Protein AF-A0A060DIC9-F1 (afdb_monomer_lite)

Foldseek 3Di:
DDDDDDDDDPPDDPPDPPPPPQPQLLVLLLVLLVLLVVLLVQLLVCLVVVVNVSNVVSVVVNVVSCVVCVVVNVVSLVLLVDPVHDPVSNVSSVVSCVVRVVVSVVSVVSVVVSVVVVVVVVVVVVVVVVVVVVVPDDPPVVVVVVVVVPPDDDDDDD

Sequence (158 aa):
MKETAMLPTPHNPPTSPRPASRPDPVAVIARFVAELEGHAERAASAAREGRAVDALRAAGAMQMLLHSQAGTLHDALAAAQSKRVPLETRLAVRKALDGALAPLGRSVRALEAQARARQARQAAIGAALRAAASVSGPARSYAALGRAAGAKHFAVTA

Organism: NCBI:txid2970906

Structure (mmCIF, N/CA/C/O backbone):
data_AF-A0A060DIC9-F1
#
_entry.id   AF-A0A060DIC9-F1
#
loop_
_atom_site.group_PDB
_atom_site.id
_atom_site.type_symbol
_atom_site.label_atom_id
_atom_site.label_alt_id
_atom_site.label_comp_id
_atom_site.label_asym_id
_atom_site.label_entity_id
_atom_site.label_seq_id
_atom_site.pdbx_PDB_ins_code
_atom_site.Cartn_x
_atom_site.Cartn_y
_atom_site.Cartn_z
_atom_site.occupancy
_atom_site.B_iso_or_equiv
_atom_site.auth_seq_id
_atom_site.auth_comp_id
_atom_site.auth_asym_id
_atom_site.auth_atom_id
_atom_site.pdbx_PDB_model_num
ATOM 1 N N . MET A 1 1 ? -70.746 22.199 40.955 1.00 45.78 1 MET A N 1
ATOM 2 C CA . MET A 1 1 ? -70.086 21.330 39.957 1.00 45.78 1 MET A CA 1
ATOM 3 C C . MET A 1 1 ? -69.865 22.109 38.670 1.00 45.78 1 MET A C 1
ATOM 5 O O . MET A 1 1 ? -70.838 22.368 37.975 1.00 45.78 1 MET A O 1
ATOM 9 N N . LYS A 1 2 ? -68.622 22.494 38.367 1.00 45.88 2 LYS A N 1
ATOM 10 C CA . LYS A 1 2 ? -67.965 22.198 37.084 1.00 45.88 2 LYS A CA 1
ATOM 11 C C . LYS A 1 2 ? -66.520 22.689 37.139 1.00 45.88 2 LYS A C 1
ATOM 13 O O . LYS A 1 2 ? -66.260 23.849 37.434 1.00 45.88 2 LYS A O 1
ATOM 18 N N . GLU A 1 3 ? -65.639 21.719 36.943 1.00 42.84 3 GLU A N 1
ATOM 19 C CA . GLU A 1 3 ? -64.186 21.784 36.971 1.00 42.84 3 GLU A CA 1
ATOM 20 C C . GLU A 1 3 ? -63.592 22.741 35.943 1.00 42.84 3 GLU A C 1
ATOM 22 O O . GLU A 1 3 ? -63.995 22.805 34.782 1.00 42.84 3 GLU A O 1
ATOM 27 N N . THR A 1 4 ? -62.548 23.407 36.414 1.00 52.50 4 THR A N 1
ATOM 28 C CA . THR A 1 4 ? -61.459 24.029 35.678 1.00 52.50 4 THR A CA 1
ATOM 29 C C . THR A 1 4 ? -60.761 22.986 34.794 1.00 52.50 4 THR A C 1
ATOM 31 O O . THR A 1 4 ? -60.123 22.072 35.308 1.00 52.50 4 THR A O 1
ATOM 34 N N . ALA A 1 5 ? -60.835 23.123 33.469 1.00 49.91 5 ALA A N 1
ATOM 35 C CA . ALA A 1 5 ? -60.030 22.326 32.542 1.00 49.91 5 ALA A CA 1
ATOM 36 C C . ALA A 1 5 ? -58.832 23.159 32.065 1.00 49.91 5 ALA A C 1
ATOM 38 O O . ALA A 1 5 ? -58.925 23.933 31.114 1.00 49.91 5 ALA A O 1
ATOM 39 N N . MET A 1 6 ? -57.706 23.017 32.765 1.00 49.94 6 MET A N 1
ATOM 40 C CA . MET A 1 6 ? -56.407 23.523 32.329 1.00 49.94 6 MET A CA 1
ATOM 41 C C . MET A 1 6 ? -55.786 22.471 31.400 1.00 49.94 6 MET A C 1
ATOM 43 O O . MET A 1 6 ? -55.518 21.348 31.821 1.00 49.94 6 MET A O 1
ATOM 47 N N . LEU A 1 7 ? -55.625 22.812 30.119 1.00 57.06 7 LEU A N 1
ATOM 48 C CA . LEU A 1 7 ? -54.980 21.964 29.113 1.00 57.06 7 LEU A CA 1
ATOM 49 C C . LEU A 1 7 ? -53.514 21.682 29.499 1.00 57.06 7 LEU A C 1
ATOM 51 O O . LEU A 1 7 ? -52.762 22.639 29.691 1.00 57.06 7 LEU A O 1
ATOM 55 N N . PRO A 1 8 ? -53.063 20.416 29.559 1.00 56.00 8 PRO A N 1
ATOM 56 C CA . PRO A 1 8 ? -51.645 20.114 29.663 1.00 56.00 8 PRO A CA 1
ATOM 57 C C . PRO A 1 8 ? -50.986 20.237 28.285 1.00 56.00 8 PRO A C 1
ATOM 59 O O . PRO A 1 8 ? -51.301 19.507 27.345 1.00 56.00 8 PRO A O 1
ATOM 62 N N . THR A 1 9 ? -50.043 21.165 28.164 1.00 57.44 9 THR A N 1
ATOM 63 C CA . THR A 1 9 ? -49.116 21.256 27.033 1.00 57.44 9 THR A CA 1
ATOM 64 C C . THR A 1 9 ? -48.227 20.004 27.018 1.00 57.44 9 THR A C 1
ATOM 66 O O . THR A 1 9 ? -47.586 19.721 28.034 1.00 57.44 9 THR A O 1
ATOM 69 N N . PRO A 1 10 ? -48.131 19.243 25.911 1.00 55.75 10 PRO A N 1
ATOM 70 C CA . PRO A 1 10 ? -47.204 18.122 25.839 1.00 55.75 10 PRO A CA 1
ATOM 71 C C . PRO A 1 10 ? -45.771 18.660 25.786 1.00 55.75 10 PRO A C 1
ATOM 73 O O . PRO A 1 10 ? -45.310 19.182 24.771 1.00 55.75 10 PRO A O 1
ATOM 76 N N . HIS A 1 11 ? -45.064 18.549 26.907 1.00 52.41 11 HIS A N 1
ATOM 77 C CA . HIS A 1 11 ? -43.629 18.780 26.971 1.00 52.41 11 HIS A CA 1
ATOM 78 C C . HIS A 1 11 ? -42.925 17.612 26.270 1.00 52.41 11 HIS A C 1
ATOM 80 O O . HIS A 1 11 ? -42.662 16.576 26.874 1.00 52.41 11 HIS A O 1
ATOM 86 N N . ASN A 1 12 ? -42.662 17.762 24.971 1.00 56.34 12 ASN A N 1
ATOM 87 C CA . ASN A 1 12 ? -41.735 16.888 24.259 1.00 56.34 12 ASN A CA 1
ATOM 88 C C . ASN A 1 12 ? -40.327 17.148 24.820 1.00 56.34 12 ASN A C 1
ATOM 90 O O . ASN A 1 12 ? -39.837 18.272 24.674 1.00 56.34 12 ASN A O 1
ATOM 94 N N . PRO A 1 13 ? -39.653 16.170 25.454 1.00 60.75 13 PRO A N 1
ATOM 95 C CA . PRO A 1 13 ? -38.262 16.361 25.826 1.00 60.75 13 PRO A CA 1
ATOM 96 C C . PRO A 1 13 ? -37.421 16.482 24.546 1.00 60.75 13 PRO A C 1
ATOM 98 O O . PRO A 1 13 ? -37.696 15.782 23.566 1.00 60.75 13 PRO A O 1
ATOM 101 N N . PRO A 1 14 ? -36.379 17.330 24.520 1.00 54.66 14 PRO A N 1
ATOM 102 C CA . PRO A 1 14 ? -35.426 17.313 23.424 1.00 54.66 14 PRO A CA 1
ATOM 103 C C . PRO A 1 14 ? -34.771 15.930 23.396 1.00 54.66 14 PRO A C 1
ATOM 105 O O . PRO A 1 14 ? -34.028 15.563 24.308 1.00 54.66 14 PRO A O 1
ATOM 108 N N . THR A 1 15 ? -35.056 15.146 22.354 1.00 54.53 15 THR A N 1
ATOM 109 C CA . THR A 1 15 ? -34.282 13.954 22.004 1.00 54.53 15 THR A CA 1
ATOM 110 C C . THR A 1 15 ? -32.820 14.363 21.953 1.00 54.53 15 THR A C 1
ATOM 112 O O . THR A 1 15 ? -32.397 15.059 21.028 1.00 54.53 15 THR A O 1
ATOM 115 N N . SER A 1 16 ? -32.054 13.981 22.976 1.00 49.19 16 SER A N 1
ATOM 116 C CA . SER A 1 16 ? -30.612 14.176 22.974 1.00 49.19 16 SER A CA 1
ATOM 117 C C . SER A 1 16 ? -30.059 13.554 21.691 1.00 49.19 16 SER A C 1
ATOM 119 O O . SER A 1 16 ? -30.448 12.427 21.362 1.00 49.19 16 SER A O 1
ATOM 121 N N . PRO A 1 17 ? -29.191 14.251 20.939 1.00 49.62 17 PRO A N 1
ATOM 122 C CA . PRO A 1 17 ? -28.571 13.668 19.765 1.00 49.62 17 PRO A CA 1
ATOM 123 C C . PRO A 1 17 ? -27.792 12.442 20.231 1.00 49.62 17 PRO A C 1
ATOM 125 O O . PRO A 1 17 ? -26.813 12.545 20.971 1.00 49.62 17 PRO A O 1
ATOM 128 N N . ARG A 1 18 ? -28.280 11.261 19.845 1.00 44.28 18 ARG A N 1
ATOM 129 C CA . ARG A 1 18 ? -27.581 9.992 20.028 1.00 44.28 18 ARG A CA 1
ATOM 130 C C . ARG A 1 18 ? -26.173 10.214 19.462 1.00 44.28 18 ARG A C 1
ATOM 132 O O . ARG A 1 18 ? -26.088 10.593 18.292 1.00 44.28 18 ARG A O 1
ATOM 139 N N . PRO A 1 19 ? -25.088 10.074 20.246 1.00 48.12 19 PRO A N 1
ATOM 140 C CA . PRO A 1 19 ? -23.753 10.273 19.705 1.00 48.12 19 PRO A CA 1
ATOM 141 C C . PRO A 1 19 ? -23.612 9.303 18.538 1.00 48.12 19 PRO A C 1
ATOM 143 O O . PRO A 1 19 ? -23.779 8.096 18.727 1.00 48.12 19 PRO A O 1
ATOM 146 N N . ALA A 1 20 ? -23.408 9.840 17.332 1.00 53.03 20 ALA A N 1
ATOM 147 C CA . ALA A 1 20 ? -23.151 9.038 16.148 1.00 53.03 20 ALA A CA 1
ATOM 148 C C . ALA A 1 20 ? -22.078 8.017 16.529 1.00 53.03 20 ALA A C 1
ATOM 150 O O . ALA A 1 20 ? -21.012 8.401 17.018 1.00 53.03 20 ALA A O 1
ATOM 151 N N . SER A 1 21 ? -22.416 6.731 16.433 1.00 62.88 21 SER A N 1
ATOM 152 C CA . SER A 1 21 ? -21.561 5.632 16.865 1.00 62.88 21 SER A CA 1
ATOM 153 C C . SER A 1 21 ? -20.194 5.822 16.225 1.00 62.88 21 SER A C 1
ATOM 155 O O . SER A 1 21 ? -20.063 5.742 15.004 1.00 62.88 21 SER A O 1
ATOM 157 N N . ARG A 1 22 ? -19.196 6.177 17.040 1.00 67.19 22 ARG A N 1
ATOM 158 C CA . ARG A 1 22 ? -17.842 6.423 16.548 1.00 67.19 22 ARG A CA 1
ATOM 159 C C . ARG A 1 22 ? -17.392 5.149 15.818 1.00 67.19 22 ARG A C 1
ATOM 161 O O . ARG A 1 22 ? -17.592 4.073 16.386 1.00 67.19 22 ARG A O 1
ATOM 168 N N . PRO A 1 23 ? -16.845 5.242 14.593 1.00 74.50 23 PRO A N 1
ATOM 169 C CA . PRO A 1 23 ? -16.395 4.068 13.855 1.00 74.50 23 PRO A CA 1
ATOM 170 C C . PRO A 1 23 ? -15.451 3.232 14.718 1.00 74.50 23 PRO A C 1
ATOM 172 O O . PRO A 1 23 ? -14.583 3.797 15.387 1.00 74.50 23 PRO A O 1
ATOM 175 N N . ASP A 1 24 ? -15.630 1.910 14.722 1.00 85.25 24 ASP A N 1
ATOM 176 C CA . ASP A 1 24 ? -14.739 1.015 15.459 1.00 85.25 24 ASP A CA 1
ATOM 177 C C . ASP A 1 24 ? -13.305 1.162 14.915 1.00 85.25 24 ASP A C 1
ATOM 179 O O . ASP A 1 24 ? -13.063 0.853 13.742 1.00 85.25 24 ASP A O 1
ATOM 183 N N . PRO A 1 25 ? -12.343 1.634 15.731 1.00 82.50 25 PRO A N 1
ATOM 184 C CA . PRO A 1 25 ? -10.980 1.877 15.274 1.00 82.50 25 PRO A CA 1
ATOM 185 C C . PRO A 1 25 ? -10.291 0.602 14.775 1.00 82.50 25 PRO A C 1
ATOM 187 O O . PRO A 1 25 ? -9.457 0.680 13.874 1.00 82.50 25 PRO A O 1
ATOM 190 N N . VAL A 1 26 ? -10.648 -0.571 15.312 1.00 84.62 26 VAL A N 1
ATOM 191 C CA . VAL A 1 26 ? -10.087 -1.854 14.865 1.00 84.62 26 VAL A CA 1
ATOM 192 C C . VAL A 1 26 ? -10.569 -2.175 13.454 1.00 84.62 26 VAL A C 1
ATOM 194 O O . VAL A 1 26 ? -9.749 -2.441 12.575 1.00 84.62 26 VAL A O 1
ATOM 197 N N . ALA A 1 27 ? -11.880 -2.090 13.213 1.00 86.69 27 ALA A N 1
ATOM 198 C CA . ALA A 1 27 ? -12.460 -2.296 11.889 1.00 86.69 27 ALA A CA 1
ATOM 199 C C . ALA A 1 27 ? -11.923 -1.300 10.847 1.00 86.69 27 ALA A C 1
ATOM 201 O O . ALA A 1 27 ? -11.648 -1.695 9.713 1.00 86.69 27 ALA A O 1
ATOM 202 N N . VAL A 1 28 ? -11.726 -0.030 11.226 1.00 87.44 28 VAL A N 1
ATOM 203 C CA . VAL A 1 28 ? -11.125 0.994 10.353 1.00 87.44 28 VAL A CA 1
ATOM 204 C C . VAL A 1 28 ? -9.719 0.584 9.915 1.00 87.44 28 VAL A C 1
ATOM 206 O O . VAL A 1 28 ? -9.429 0.578 8.719 1.00 87.44 28 VAL A O 1
ATOM 209 N N . ILE A 1 29 ? -8.855 0.211 10.865 1.00 85.19 29 ILE A N 1
ATOM 210 C CA . ILE A 1 29 ? -7.471 -0.189 10.572 1.00 85.19 29 ILE A CA 1
ATOM 211 C C . ILE A 1 29 ? -7.454 -1.457 9.715 1.00 85.19 29 ILE A C 1
ATOM 213 O O . ILE A 1 29 ? -6.765 -1.493 8.698 1.00 85.19 29 ILE A O 1
ATOM 217 N N . ALA A 1 30 ? -8.241 -2.471 10.080 1.00 86.75 30 ALA A N 1
ATOM 218 C CA . ALA A 1 30 ? -8.298 -3.734 9.348 1.00 86.75 30 ALA A CA 1
ATOM 219 C C . ALA A 1 30 ? -8.753 -3.537 7.894 1.00 86.75 30 ALA A C 1
ATOM 221 O O . ALA A 1 30 ? -8.130 -4.059 6.969 1.00 86.75 30 ALA A O 1
ATOM 222 N N . ARG A 1 31 ? -9.804 -2.736 7.679 1.00 89.88 31 ARG A N 1
ATOM 223 C CA . ARG A 1 31 ? -10.313 -2.426 6.340 1.00 89.88 31 ARG A CA 1
ATOM 224 C C . ARG A 1 31 ? -9.282 -1.676 5.504 1.00 89.88 31 ARG A C 1
ATOM 226 O O . ARG A 1 31 ? -9.045 -2.049 4.359 1.00 89.88 31 ARG A O 1
ATOM 233 N N . PHE A 1 32 ? -8.669 -0.639 6.072 1.00 89.31 32 PHE A N 1
ATOM 234 C CA . PHE A 1 32 ? -7.649 0.139 5.377 1.00 89.31 32 PHE A CA 1
ATOM 235 C C . PHE A 1 32 ? -6.481 -0.744 4.918 1.00 89.31 32 PHE A C 1
ATOM 237 O O . PHE A 1 32 ? -6.033 -0.635 3.779 1.00 89.31 32 PHE A O 1
ATOM 244 N N . VAL A 1 33 ? -6.018 -1.646 5.785 1.00 87.06 33 VAL A N 1
ATOM 245 C CA . VAL A 1 33 ? -4.909 -2.559 5.484 1.00 87.06 33 VAL A CA 1
ATOM 246 C C . VAL A 1 33 ? -5.283 -3.514 4.356 1.00 87.06 33 VAL A C 1
ATOM 248 O O . VAL A 1 33 ? -4.527 -3.619 3.396 1.00 87.06 33 VAL A O 1
ATOM 251 N N . ALA A 1 34 ? -6.463 -4.134 4.416 1.00 88.69 34 ALA A N 1
ATOM 252 C CA . ALA A 1 34 ? -6.929 -5.042 3.370 1.00 88.69 34 ALA A CA 1
ATOM 253 C C . ALA A 1 34 ? -7.058 -4.344 2.002 1.00 88.69 34 ALA A C 1
ATOM 255 O O . ALA A 1 34 ? -6.648 -4.886 0.973 1.00 88.69 34 ALA A O 1
ATOM 256 N N . GLU A 1 35 ? -7.595 -3.120 1.973 1.00 90.19 35 GLU A N 1
ATOM 257 C CA . GLU A 1 35 ? -7.695 -2.336 0.737 1.00 90.19 35 GLU A CA 1
ATOM 258 C C . GLU A 1 35 ? -6.301 -1.974 0.193 1.00 90.19 35 GLU A C 1
ATOM 260 O O . GLU A 1 35 ? -6.036 -2.139 -1.004 1.00 90.19 35 GLU A O 1
ATOM 265 N N . LEU A 1 36 ? -5.383 -1.542 1.064 1.00 88.25 36 LEU A N 1
ATOM 266 C CA . LEU A 1 36 ? -4.017 -1.175 0.690 1.00 88.25 36 LEU A CA 1
ATOM 267 C C . LEU A 1 36 ? -3.214 -2.375 0.167 1.00 88.25 36 LEU A C 1
ATOM 269 O O . LEU A 1 36 ? -2.532 -2.249 -0.853 1.00 88.25 36 LEU A O 1
ATOM 273 N N . GLU A 1 37 ? -3.325 -3.537 0.813 1.00 87.12 37 GLU A N 1
ATOM 274 C CA . GLU A 1 37 ? -2.720 -4.794 0.359 1.00 87.12 37 GLU A CA 1
ATOM 275 C C . GLU A 1 37 ? -3.251 -5.201 -1.015 1.00 87.12 37 GLU A C 1
ATOM 277 O O . GLU A 1 37 ? -2.460 -5.458 -1.922 1.00 87.12 37 GLU A O 1
ATOM 282 N N . GLY A 1 38 ? -4.569 -5.141 -1.229 1.00 88.19 38 GLY A N 1
ATOM 283 C CA . GLY A 1 38 ? -5.160 -5.446 -2.531 1.00 88.19 38 GLY A CA 1
ATOM 284 C C . GLY A 1 38 ? -4.652 -4.528 -3.651 1.00 88.19 38 GLY A C 1
ATOM 285 O O . GLY A 1 38 ? -4.430 -4.971 -4.780 1.00 88.19 38 GLY A O 1
ATOM 286 N N . HIS A 1 39 ? -4.428 -3.239 -3.372 1.00 89.00 39 HIS A N 1
ATOM 287 C CA . HIS A 1 39 ? -3.801 -2.341 -4.346 1.00 89.00 39 HIS A CA 1
ATOM 288 C C . HIS A 1 39 ? -2.315 -2.653 -4.570 1.00 89.00 39 HIS A C 1
ATOM 290 O O . HIS A 1 39 ? -1.869 -2.626 -5.720 1.00 89.00 39 HIS A O 1
ATOM 296 N N . ALA A 1 40 ? -1.570 -2.989 -3.516 1.00 84.88 40 ALA A N 1
ATOM 297 C CA . ALA A 1 40 ? -0.163 -3.365 -3.611 1.00 84.88 40 ALA A CA 1
ATOM 298 C C . ALA A 1 40 ? 0.035 -4.649 -4.438 1.00 84.88 40 ALA A C 1
ATOM 300 O O . ALA A 1 40 ? 0.894 -4.691 -5.319 1.00 84.88 40 ALA A O 1
ATOM 301 N N . GLU A 1 41 ? -0.797 -5.670 -4.229 1.00 87.44 41 GLU A N 1
ATOM 302 C CA . GLU A 1 41 ? -0.771 -6.916 -5.002 1.00 87.44 41 GLU A CA 1
ATOM 303 C C . GLU A 1 41 ? -1.103 -6.690 -6.479 1.00 87.44 41 GLU A C 1
ATOM 305 O O . GLU A 1 41 ? -0.421 -7.228 -7.361 1.00 87.44 41 GLU A O 1
ATOM 310 N N . ARG A 1 42 ? -2.108 -5.852 -6.771 1.00 86.50 42 ARG A N 1
ATOM 311 C CA . ARG A 1 42 ? -2.436 -5.448 -8.148 1.00 86.50 42 ARG A CA 1
ATOM 312 C C . ARG A 1 42 ? -1.267 -4.725 -8.810 1.00 86.50 42 ARG A C 1
ATOM 314 O O . ARG A 1 42 ? -0.921 -5.053 -9.945 1.00 86.50 42 ARG A O 1
ATOM 321 N N . ALA A 1 43 ? -0.633 -3.790 -8.102 1.00 85.94 43 ALA A N 1
ATOM 322 C CA . ALA A 1 43 ? 0.529 -3.064 -8.602 1.00 85.94 43 ALA A CA 1
ATOM 323 C C . ALA A 1 43 ? 1.707 -4.012 -8.888 1.00 85.94 43 ALA A C 1
ATOM 325 O O . ALA A 1 43 ? 2.288 -3.964 -9.972 1.00 85.94 43 ALA A O 1
ATOM 326 N N . ALA A 1 44 ? 2.018 -4.920 -7.958 1.00 82.12 44 ALA A N 1
ATOM 327 C CA . ALA A 1 44 ? 3.105 -5.887 -8.095 1.00 82.12 44 ALA A CA 1
ATOM 328 C C . ALA A 1 44 ? 2.855 -6.915 -9.214 1.00 82.12 44 ALA A C 1
ATOM 330 O O . ALA A 1 44 ? 3.790 -7.357 -9.882 1.00 82.12 44 ALA A O 1
ATOM 331 N N . SER A 1 45 ? 1.604 -7.320 -9.435 1.00 85.00 45 SER A N 1
ATOM 332 C CA . SER A 1 45 ? 1.244 -8.255 -10.511 1.00 85.00 45 SER A CA 1
ATOM 333 C C . SER A 1 45 ? 1.316 -7.578 -11.880 1.00 85.00 45 SER A C 1
ATOM 335 O O . SER A 1 45 ? 2.011 -8.068 -12.766 1.00 85.00 45 SER A O 1
ATOM 337 N N . ALA A 1 46 ? 0.746 -6.377 -12.017 1.00 86.38 46 ALA A N 1
ATOM 338 C CA . ALA A 1 46 ? 0.868 -5.577 -13.235 1.00 86.38 46 ALA A CA 1
ATOM 339 C C . ALA A 1 46 ? 2.334 -5.250 -13.577 1.00 86.38 46 ALA A C 1
ATOM 341 O O . ALA A 1 46 ? 2.730 -5.294 -14.742 1.00 86.38 46 ALA A O 1
ATOM 342 N N . ALA A 1 47 ? 3.166 -4.974 -12.567 1.00 81.06 47 ALA A N 1
ATOM 343 C CA . ALA A 1 47 ? 4.594 -4.738 -12.755 1.00 81.06 47 ALA A CA 1
ATOM 344 C C . ALA A 1 47 ? 5.328 -5.978 -13.294 1.00 81.06 47 ALA A C 1
ATOM 346 O O . ALA A 1 47 ? 6.125 -5.844 -14.226 1.00 81.06 47 ALA A O 1
ATOM 347 N N . ARG A 1 48 ? 5.037 -7.171 -12.751 1.00 80.69 48 ARG A N 1
ATOM 348 C CA . ARG A 1 48 ? 5.596 -8.453 -13.224 1.00 80.69 48 ARG A CA 1
ATOM 349 C C . ARG A 1 48 ? 5.187 -8.772 -14.662 1.00 80.69 48 ARG A C 1
ATOM 351 O O . ARG A 1 48 ? 6.008 -9.256 -15.431 1.00 80.69 48 ARG A O 1
ATOM 358 N N . GLU A 1 49 ? 3.957 -8.443 -15.033 1.00 88.88 49 GLU A N 1
ATOM 359 C CA . GLU A 1 49 ? 3.401 -8.662 -16.375 1.00 88.88 49 GLU A CA 1
ATOM 360 C C . GLU A 1 49 ? 3.794 -7.573 -17.391 1.00 88.88 49 GLU A C 1
ATOM 362 O O . GLU A 1 49 ? 3.389 -7.619 -18.549 1.00 88.88 49 GLU A O 1
ATOM 367 N N . GLY A 1 50 ? 4.561 -6.556 -16.982 1.00 85.56 50 GLY A N 1
ATOM 368 C CA . GLY A 1 50 ? 4.973 -5.459 -17.862 1.00 85.56 50 GLY A CA 1
ATOM 369 C C . GLY A 1 50 ? 3.884 -4.416 -18.152 1.00 85.56 50 GLY A C 1
ATOM 370 O O . GLY A 1 50 ? 4.132 -3.474 -18.909 1.00 85.56 50 GLY A O 1
ATOM 371 N N . ARG A 1 51 ? 2.714 -4.506 -17.508 1.00 87.56 51 ARG A N 1
ATOM 372 C CA . ARG A 1 51 ? 1.588 -3.568 -17.643 1.00 87.56 51 ARG A CA 1
ATOM 373 C C . ARG A 1 51 ? 1.830 -2.289 -16.839 1.00 87.56 51 ARG A C 1
ATOM 375 O O . ARG A 1 51 ? 1.288 -2.079 -15.756 1.00 87.56 51 ARG A O 1
ATOM 382 N N . ALA A 1 52 ? 2.677 -1.411 -17.375 1.00 83.31 52 ALA A N 1
ATOM 383 C CA . AL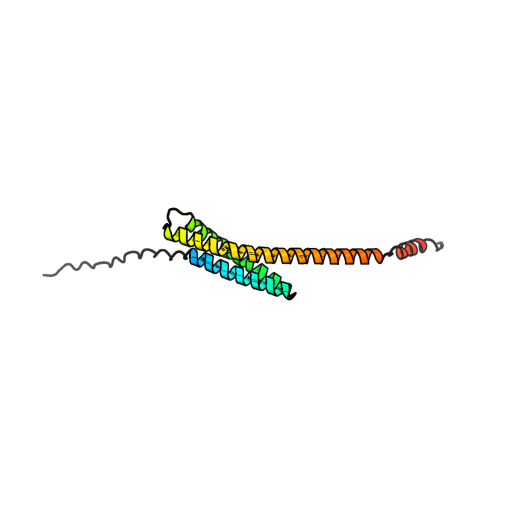A A 1 52 ? 3.146 -0.214 -16.671 1.00 83.31 52 ALA A CA 1
ATOM 384 C C . ALA A 1 52 ? 2.020 0.756 -16.260 1.00 83.31 52 ALA A C 1
ATOM 386 O O . ALA A 1 52 ? 2.063 1.307 -15.162 1.00 83.31 52 ALA A O 1
ATOM 387 N N . VAL A 1 53 ? 1.012 0.948 -17.118 1.00 86.94 53 VAL A N 1
ATOM 388 C CA . VAL A 1 53 ? -0.124 1.848 -16.842 1.00 86.94 53 VAL A CA 1
ATOM 389 C C . VAL A 1 53 ? -0.971 1.323 -15.683 1.00 86.94 53 VAL A C 1
ATOM 391 O O . VAL A 1 53 ? -1.331 2.089 -14.792 1.00 86.94 53 VAL A O 1
ATOM 394 N N . ASP A 1 54 ? -1.233 0.017 -15.651 1.00 87.19 54 ASP A N 1
ATOM 395 C CA . ASP A 1 54 ? -2.013 -0.615 -14.585 1.00 87.19 54 ASP A CA 1
ATOM 396 C C . ASP A 1 54 ? -1.273 -0.579 -13.246 1.00 87.19 54 ASP A C 1
ATOM 398 O O . ASP A 1 54 ? -1.876 -0.289 -12.212 1.00 87.19 54 ASP A O 1
ATOM 402 N N . ALA A 1 55 ? 0.047 -0.790 -13.266 1.00 82.44 55 ALA A N 1
ATOM 403 C CA . ALA A 1 55 ? 0.883 -0.656 -12.078 1.00 82.44 55 ALA A CA 1
ATOM 404 C C . ALA A 1 55 ? 0.851 0.778 -11.520 1.00 82.44 55 ALA A C 1
ATOM 406 O O . ALA A 1 55 ? 0.682 0.968 -10.315 1.00 82.44 55 ALA A O 1
ATOM 407 N N . LEU A 1 56 ? 0.946 1.791 -12.392 1.00 85.94 56 LEU A N 1
ATOM 408 C CA . LEU A 1 56 ? 0.866 3.197 -11.990 1.00 85.94 56 LEU A CA 1
ATOM 409 C C . LEU A 1 56 ? -0.523 3.559 -11.453 1.00 85.94 56 LEU A C 1
ATOM 411 O O . LEU A 1 56 ? -0.630 4.225 -10.427 1.00 85.94 56 LEU A O 1
ATOM 415 N N . ARG A 1 57 ? -1.592 3.092 -12.108 1.00 90.06 57 ARG A N 1
ATOM 416 C CA . ARG A 1 57 ? -2.971 3.303 -11.651 1.00 90.06 57 ARG A CA 1
ATOM 417 C C . ARG A 1 57 ? -3.199 2.681 -10.273 1.00 90.06 57 ARG A C 1
ATOM 419 O O . ARG A 1 57 ? -3.802 3.318 -9.413 1.00 90.06 57 ARG A O 1
ATOM 426 N N . ALA A 1 58 ? -2.707 1.464 -10.050 1.00 88.56 58 ALA A N 1
ATOM 427 C CA . ALA A 1 58 ? -2.804 0.799 -8.756 1.00 88.56 58 ALA A CA 1
ATOM 428 C C . ALA A 1 58 ? -2.028 1.561 -7.667 1.00 88.56 58 ALA A C 1
ATOM 430 O O . ALA A 1 58 ? -2.577 1.782 -6.591 1.00 88.56 58 ALA A O 1
ATOM 431 N N . ALA A 1 59 ? -0.817 2.042 -7.965 1.00 84.88 59 ALA A N 1
ATOM 432 C CA . ALA A 1 59 ? -0.040 2.878 -7.047 1.00 84.88 59 ALA A CA 1
ATOM 433 C C . ALA A 1 59 ? -0.734 4.218 -6.737 1.00 84.88 59 ALA A C 1
ATOM 435 O O . ALA A 1 59 ? -0.788 4.635 -5.581 1.00 84.88 59 ALA A O 1
ATOM 436 N N . GLY A 1 60 ? -1.335 4.864 -7.740 1.00 88.62 60 GLY A N 1
ATOM 437 C CA . GLY A 1 60 ? -2.134 6.076 -7.544 1.00 88.62 60 GLY A CA 1
ATOM 438 C C . GLY A 1 60 ? -3.352 5.833 -6.649 1.00 88.62 60 GLY A C 1
ATOM 439 O O . GLY A 1 60 ? -3.653 6.641 -5.775 1.00 88.62 60 GLY A O 1
ATOM 440 N N . ALA A 1 61 ? -4.012 4.681 -6.788 1.00 91.81 61 ALA A N 1
ATOM 441 C CA . ALA A 1 61 ? -5.104 4.298 -5.897 1.00 91.81 61 ALA A CA 1
ATOM 442 C C . ALA A 1 61 ? -4.634 4.096 -4.442 1.00 91.81 61 ALA A C 1
ATOM 444 O O . ALA A 1 61 ? -5.343 4.503 -3.526 1.00 91.81 61 ALA A O 1
ATOM 445 N N . MET A 1 62 ? -3.422 3.568 -4.216 1.00 90.06 62 MET A N 1
ATOM 446 C CA . MET A 1 62 ? -2.822 3.507 -2.870 1.00 90.06 62 MET A CA 1
ATOM 447 C C . MET A 1 62 ? -2.624 4.908 -2.277 1.00 90.06 62 MET A C 1
ATOM 449 O O . MET A 1 62 ? -2.946 5.135 -1.113 1.00 90.06 62 MET A O 1
ATOM 453 N N . GLN A 1 63 ? -2.124 5.860 -3.073 1.00 89.00 63 GLN A N 1
ATOM 454 C CA . GLN A 1 63 ? -1.925 7.249 -2.638 1.00 89.00 63 GLN A CA 1
ATOM 455 C C . GLN A 1 63 ? -3.254 7.937 -2.305 1.00 89.00 63 GLN A C 1
ATOM 457 O O . GLN A 1 63 ? -3.364 8.603 -1.278 1.00 89.00 63 GLN A O 1
ATOM 462 N N . MET A 1 64 ? -4.280 7.733 -3.133 1.00 93.50 64 MET A N 1
ATOM 463 C CA . MET A 1 64 ? -5.623 8.264 -2.889 1.00 93.50 64 MET A CA 1
ATOM 464 C C . MET A 1 64 ? -6.277 7.649 -1.649 1.00 93.50 64 MET A C 1
ATOM 466 O O . MET A 1 64 ? -6.920 8.364 -0.878 1.00 93.50 64 MET A O 1
ATOM 470 N N . LEU A 1 65 ? -6.092 6.347 -1.420 1.00 91.44 65 LEU A N 1
ATOM 471 C CA . LEU A 1 65 ? -6.572 5.671 -0.217 1.00 91.44 65 LEU A CA 1
ATOM 472 C C . LEU A 1 65 ? -5.902 6.244 1.040 1.00 91.44 65 LEU A C 1
ATOM 474 O O . LEU A 1 65 ? -6.590 6.605 1.990 1.00 91.44 65 LEU A O 1
ATOM 478 N N . LEU A 1 66 ? -4.575 6.403 1.018 1.00 89.00 66 LEU A N 1
ATOM 479 C CA . LEU A 1 66 ? -3.820 7.037 2.103 1.00 89.00 66 LEU A CA 1
ATOM 480 C C . LEU A 1 66 ? -4.310 8.459 2.382 1.00 89.00 66 LEU A C 1
ATOM 482 O O . LEU A 1 66 ? -4.533 8.815 3.534 1.00 89.00 66 LEU A O 1
ATOM 486 N N . HIS A 1 67 ? -4.497 9.260 1.333 1.00 90.62 67 HIS A N 1
ATOM 487 C CA . HIS A 1 67 ? -4.926 10.647 1.47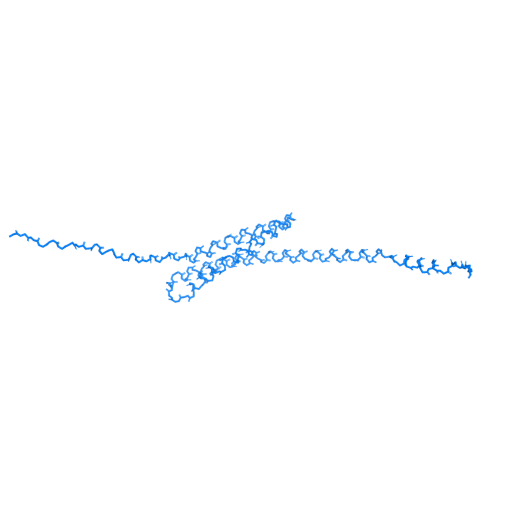3 1.00 90.62 67 HIS A CA 1
ATOM 488 C C . HIS A 1 67 ? -6.353 10.758 2.027 1.00 90.62 67 HIS A C 1
ATOM 490 O O . HIS A 1 67 ? -6.595 11.521 2.958 1.00 90.62 67 HIS A O 1
ATOM 496 N N . SER A 1 68 ? -7.288 9.965 1.498 1.00 91.69 68 SER A N 1
ATOM 497 C CA . SER A 1 68 ? -8.696 9.993 1.919 1.00 91.69 68 SER A CA 1
ATOM 498 C C . SER A 1 68 ? -8.928 9.432 3.326 1.00 91.69 68 SER A C 1
ATOM 500 O O . SER A 1 68 ? -9.814 9.916 4.025 1.00 91.69 68 SER A O 1
ATOM 502 N N . GLN A 1 69 ? -8.133 8.450 3.764 1.00 89.62 69 GLN A N 1
ATOM 503 C CA . GLN A 1 69 ? -8.284 7.801 5.074 1.00 89.62 69 GLN A CA 1
ATOM 504 C C . GLN A 1 69 ? -7.382 8.398 6.165 1.00 89.62 69 GLN A C 1
ATOM 506 O O . GLN A 1 69 ? -7.490 7.995 7.323 1.00 89.62 69 GLN A O 1
ATOM 511 N N . ALA A 1 70 ? -6.508 9.360 5.843 1.00 86.69 70 ALA A N 1
ATOM 512 C CA . ALA A 1 70 ? -5.512 9.899 6.776 1.00 86.69 70 ALA A CA 1
ATOM 513 C C . ALA A 1 70 ? -6.119 10.400 8.099 1.00 86.69 70 ALA A C 1
ATOM 515 O O . ALA A 1 70 ? -5.616 10.067 9.171 1.00 86.69 70 ALA A O 1
ATOM 516 N N . GLY A 1 71 ? -7.219 11.159 8.036 1.00 85.94 71 GLY A N 1
ATOM 517 C CA . GLY A 1 71 ? -7.898 11.672 9.231 1.00 85.94 71 GLY A CA 1
ATOM 518 C C . GLY A 1 71 ? -8.521 10.560 10.079 1.00 85.94 71 GLY A C 1
ATOM 519 O O . GLY A 1 71 ? -8.321 10.507 11.289 1.00 85.94 71 GLY A O 1
ATOM 520 N N . THR A 1 72 ? -9.211 9.614 9.441 1.00 87.06 72 THR A N 1
ATOM 521 C CA . THR A 1 72 ? -9.864 8.491 10.129 1.00 87.06 72 THR A CA 1
ATOM 522 C C . THR A 1 72 ? -8.845 7.538 10.761 1.00 87.06 72 THR A C 1
ATOM 524 O O . THR A 1 72 ? -9.053 7.061 11.876 1.00 87.06 72 THR A O 1
ATOM 527 N N . LEU A 1 73 ? -7.711 7.304 10.096 1.00 85.44 73 LEU A N 1
ATOM 528 C CA . LEU A 1 73 ? -6.592 6.543 10.653 1.00 85.44 73 LEU A CA 1
ATOM 529 C C . LEU A 1 73 ? -5.945 7.269 11.828 1.00 85.44 73 LEU A C 1
ATOM 531 O O . LEU A 1 73 ? -5.669 6.641 12.846 1.00 85.44 73 LEU A O 1
ATOM 535 N N . HIS A 1 74 ? -5.730 8.580 11.718 1.00 86.75 74 HIS A N 1
ATOM 536 C CA . HIS A 1 74 ? -5.200 9.379 12.817 1.00 86.75 74 HIS A CA 1
ATOM 537 C C . HIS A 1 74 ? -6.100 9.286 14.058 1.00 86.75 74 HIS A C 1
ATOM 539 O O . HIS A 1 74 ? -5.608 9.037 15.158 1.00 86.75 74 HIS A O 1
ATOM 545 N N . ASP A 1 75 ? -7.418 9.387 13.884 1.00 85.56 75 ASP A N 1
ATOM 546 C CA . ASP A 1 75 ? -8.383 9.247 14.977 1.00 85.56 75 ASP A CA 1
ATOM 547 C C . ASP A 1 75 ? -8.395 7.833 15.577 1.00 85.56 75 ASP A C 1
ATOM 549 O O . ASP A 1 75 ? -8.438 7.674 16.802 1.00 85.56 75 ASP A O 1
ATOM 553 N N . ALA A 1 76 ? -8.302 6.795 14.739 1.00 84.50 76 ALA A N 1
ATOM 554 C CA . ALA A 1 76 ? -8.216 5.408 15.193 1.00 84.50 76 ALA A CA 1
ATOM 555 C C . ALA A 1 76 ? -6.925 5.139 15.989 1.00 84.50 76 ALA A C 1
ATOM 557 O O . ALA A 1 76 ? -6.952 4.487 17.036 1.00 84.50 76 ALA A O 1
ATOM 558 N N . LEU A 1 77 ? -5.796 5.696 15.547 1.00 83.56 77 LEU A N 1
ATOM 559 C CA . LEU A 1 77 ? -4.517 5.625 16.254 1.00 83.56 77 LEU A CA 1
ATOM 560 C C . LEU A 1 77 ? -4.544 6.421 17.565 1.00 83.56 77 LEU A C 1
ATOM 562 O O . LEU A 1 77 ? -4.038 5.952 18.588 1.00 83.56 77 LEU A O 1
ATOM 566 N N . ALA A 1 78 ? -5.177 7.595 17.571 1.00 85.50 78 ALA A N 1
ATOM 567 C CA . ALA A 1 78 ? -5.367 8.395 18.774 1.00 85.5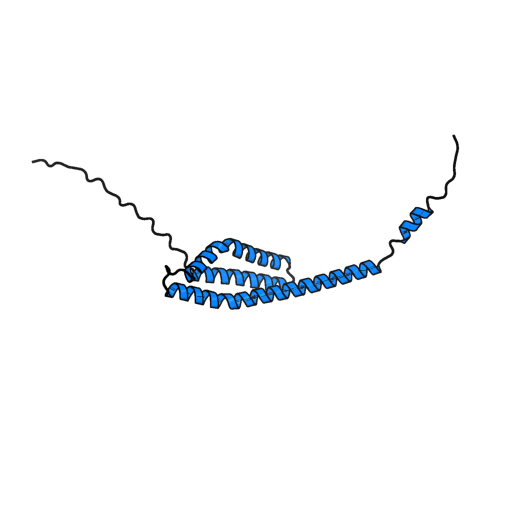0 78 ALA A CA 1
ATOM 568 C C . ALA A 1 78 ? -6.225 7.654 19.814 1.00 85.50 78 ALA A C 1
ATOM 570 O O . ALA A 1 78 ? -5.965 7.754 21.017 1.00 85.50 78 ALA A O 1
ATOM 571 N N . ALA A 1 79 ? -7.196 6.843 19.375 1.00 79.25 79 ALA A N 1
ATOM 572 C CA . ALA A 1 79 ? -7.986 5.994 20.264 1.00 79.25 79 ALA A CA 1
ATOM 573 C C . ALA A 1 79 ? -7.118 4.973 21.023 1.00 79.25 79 ALA A C 1
ATOM 575 O O . ALA A 1 79 ? -7.355 4.743 22.208 1.00 79.25 79 ALA A O 1
ATOM 576 N N . ALA A 1 80 ? -6.066 4.431 20.397 1.00 78.19 80 ALA A N 1
ATOM 577 C CA . ALA A 1 80 ? -5.124 3.517 21.049 1.00 78.19 80 ALA A CA 1
ATOM 578 C C . ALA A 1 80 ? -4.299 4.187 22.164 1.00 78.19 80 ALA A C 1
ATOM 580 O O . ALA A 1 80 ? -3.881 3.529 23.118 1.00 78.19 80 ALA A O 1
ATOM 581 N N . GLN A 1 81 ? -4.063 5.498 22.054 1.00 80.75 81 GLN A N 1
ATOM 582 C CA . GLN A 1 81 ? -3.231 6.272 22.983 1.00 80.75 81 GLN A CA 1
ATOM 583 C C . GLN A 1 81 ? -4.054 6.996 24.061 1.00 80.75 81 GLN A C 1
ATOM 585 O O . GLN A 1 81 ? -3.534 7.367 25.115 1.00 80.75 81 GLN A O 1
ATOM 590 N N . SER A 1 82 ? -5.353 7.181 23.829 1.00 83.12 82 SER A N 1
ATOM 591 C CA . SER A 1 82 ? -6.229 7.951 24.706 1.00 83.12 82 SER A CA 1
ATOM 592 C C . SER A 1 82 ? -6.576 7.213 26.000 1.00 83.12 82 SER A C 1
ATOM 594 O O . SER A 1 82 ? -7.181 6.145 25.990 1.00 83.12 82 SER A O 1
ATOM 596 N N . LYS A 1 83 ? -6.304 7.840 27.151 1.00 82.75 83 LYS A N 1
ATOM 597 C CA . LYS A 1 83 ? -6.709 7.322 28.474 1.00 82.75 83 LYS A CA 1
ATOM 598 C C . LYS A 1 83 ? -8.231 7.275 28.676 1.00 82.75 83 LYS A C 1
ATOM 600 O O . LYS A 1 83 ? -8.690 6.621 29.603 1.00 82.75 83 LYS A O 1
ATOM 605 N N . ARG A 1 84 ? -9.000 7.971 27.828 1.00 81.75 84 ARG A N 1
ATOM 606 C CA . ARG A 1 84 ? -10.474 7.998 27.869 1.00 81.75 84 ARG A CA 1
ATOM 607 C C . ARG A 1 84 ? -11.112 6.771 27.208 1.00 81.75 84 ARG A C 1
ATOM 609 O O . ARG A 1 84 ? -12.320 6.601 27.303 1.00 81.75 84 ARG A O 1
ATOM 616 N N . VAL A 1 85 ? -10.321 5.951 26.514 1.00 81.50 85 VAL A N 1
ATOM 617 C CA . VAL A 1 85 ? -10.776 4.738 25.827 1.00 81.50 85 VAL A CA 1
ATOM 618 C C . VAL A 1 85 ? -10.508 3.518 26.722 1.00 81.50 85 VAL A C 1
ATOM 620 O O . VAL A 1 85 ? -9.419 3.431 27.309 1.00 81.50 85 VAL A O 1
ATOM 623 N N . PRO A 1 86 ? -11.457 2.564 26.830 1.00 86.62 86 PRO A N 1
ATOM 624 C CA . PRO A 1 8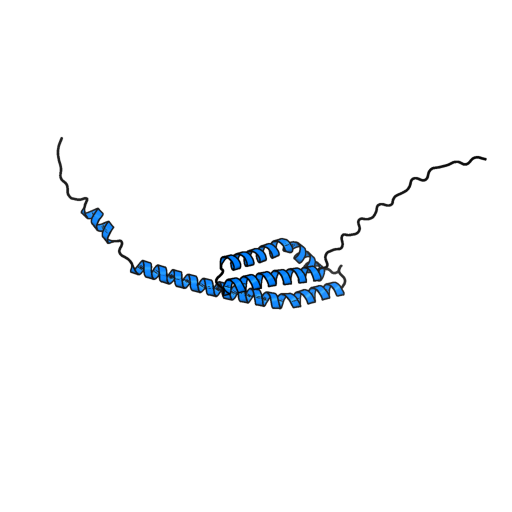6 ? -11.264 1.335 27.595 1.00 86.62 86 PRO A CA 1
ATOM 625 C C . PRO A 1 86 ? -9.961 0.616 27.231 1.00 86.62 86 PRO A C 1
ATOM 627 O O . PRO A 1 86 ? -9.535 0.602 26.074 1.00 86.62 86 PRO A O 1
ATOM 630 N N . LEU A 1 87 ? -9.301 0.022 28.230 1.00 85.62 87 LEU A N 1
ATOM 631 C CA . LEU A 1 87 ? -8.021 -0.667 28.033 1.00 85.62 87 LEU A CA 1
ATOM 632 C C . LEU A 1 87 ? -8.128 -1.796 26.999 1.00 85.62 87 LEU A C 1
ATOM 634 O O . LEU A 1 87 ? -7.248 -1.916 26.153 1.00 85.62 87 LEU A O 1
ATOM 638 N N . GLU A 1 88 ? -9.214 -2.567 27.029 1.00 84.88 88 GLU A N 1
ATOM 639 C CA . GLU A 1 88 ? -9.449 -3.664 26.085 1.00 84.88 88 GLU A CA 1
ATOM 640 C C . GLU A 1 88 ? -9.458 -3.178 24.634 1.00 84.88 88 GLU A C 1
ATOM 642 O O . GLU A 1 88 ? -8.761 -3.734 23.788 1.00 84.88 88 GLU A O 1
ATOM 647 N N . THR A 1 89 ? -10.152 -2.072 24.355 1.00 82.50 89 THR A N 1
ATOM 648 C CA . THR A 1 89 ? -10.175 -1.449 23.026 1.00 82.50 89 THR A CA 1
ATOM 649 C C . THR A 1 89 ? -8.786 -0.973 22.610 1.00 82.50 89 THR A C 1
ATOM 651 O O . THR A 1 89 ? -8.373 -1.195 21.474 1.00 82.50 89 THR A O 1
ATOM 654 N N . ARG A 1 90 ? -8.014 -0.371 23.525 1.00 86.12 90 ARG A N 1
ATOM 655 C CA . ARG A 1 90 ? -6.637 0.057 23.228 1.00 86.12 90 ARG A CA 1
ATOM 656 C C . ARG A 1 90 ? -5.727 -1.116 22.872 1.00 86.12 90 ARG A C 1
ATOM 658 O O . ARG A 1 90 ? -4.937 -1.011 21.935 1.00 86.12 90 ARG A O 1
ATOM 665 N N . LEU A 1 91 ? -5.840 -2.227 23.600 1.00 87.50 91 LEU A N 1
ATOM 666 C CA . LEU A 1 91 ? -5.074 -3.445 23.334 1.00 87.50 91 LEU A CA 1
ATOM 667 C C . LEU A 1 91 ? -5.491 -4.099 22.013 1.00 87.50 91 LEU A C 1
ATOM 669 O O . LEU A 1 91 ? -4.623 -4.516 21.250 1.00 87.50 91 LEU A O 1
ATOM 673 N N . ALA A 1 92 ? -6.790 -4.130 21.710 1.00 85.44 92 ALA A N 1
ATOM 674 C CA . ALA A 1 92 ? -7.302 -4.640 20.442 1.00 85.44 92 ALA A CA 1
ATOM 675 C C . ALA A 1 92 ? -6.768 -3.833 19.247 1.00 85.44 92 ALA A C 1
ATOM 677 O O . ALA A 1 92 ? -6.290 -4.420 18.278 1.00 85.44 92 ALA A O 1
ATOM 678 N N . VAL A 1 93 ? -6.757 -2.498 19.347 1.00 84.06 93 VAL A N 1
ATOM 679 C CA . VAL A 1 93 ? -6.182 -1.626 18.311 1.00 84.06 93 VAL A CA 1
ATOM 680 C C . VAL A 1 93 ? -4.678 -1.860 18.156 1.00 84.06 93 VAL A C 1
ATOM 682 O O . VAL A 1 93 ? -4.198 -1.991 17.034 1.00 84.06 93 VAL A O 1
ATOM 685 N N . ARG A 1 94 ? -3.923 -1.974 19.256 1.00 85.12 94 ARG A N 1
ATOM 686 C CA . ARG A 1 94 ? -2.483 -2.287 19.198 1.00 85.12 94 ARG A CA 1
ATOM 687 C C . ARG A 1 94 ? -2.206 -3.624 18.521 1.00 85.12 94 ARG A C 1
ATOM 689 O O . ARG A 1 94 ? -1.393 -3.679 17.608 1.00 85.12 94 ARG A O 1
ATOM 696 N N . LYS A 1 95 ? -2.943 -4.668 18.897 1.00 86.88 95 LYS A N 1
ATOM 697 C CA . LYS A 1 95 ? -2.830 -5.990 18.273 1.00 86.88 95 LYS A CA 1
ATOM 698 C C . LYS A 1 95 ? -3.145 -5.943 16.775 1.00 86.88 95 LYS A C 1
ATOM 700 O O . LYS A 1 95 ? -2.457 -6.590 15.991 1.00 86.88 95 LYS A O 1
ATOM 705 N N . ALA A 1 96 ? -4.164 -5.179 16.377 1.00 83.81 96 ALA A N 1
ATOM 706 C CA . ALA A 1 96 ? -4.507 -4.990 14.970 1.00 83.81 96 ALA A CA 1
ATOM 707 C C . ALA A 1 96 ? -3.385 -4.279 14.196 1.00 83.81 96 ALA A C 1
ATOM 709 O O . ALA A 1 96 ? -3.058 -4.691 13.086 1.00 83.81 96 ALA A O 1
ATOM 710 N N . LEU A 1 97 ? -2.752 -3.263 14.792 1.00 83.44 97 LEU A N 1
ATOM 711 C CA . LEU A 1 97 ? -1.602 -2.574 14.197 1.00 83.44 97 LEU A CA 1
ATOM 712 C C . LEU A 1 97 ? -0.393 -3.497 14.054 1.00 83.44 97 LEU A C 1
ATOM 714 O O . LEU A 1 97 ? 0.181 -3.577 12.972 1.00 83.44 97 LEU A O 1
ATOM 718 N N . ASP A 1 98 ? -0.034 -4.227 15.109 1.00 83.88 98 ASP A N 1
ATOM 719 C CA . ASP A 1 98 ? 1.108 -5.144 15.083 1.00 83.88 98 ASP A CA 1
ATOM 720 C C . ASP A 1 98 ? 0.913 -6.247 14.029 1.00 83.88 98 ASP A C 1
ATOM 722 O O . ASP A 1 98 ? 1.837 -6.577 13.282 1.00 83.88 98 ASP A O 1
ATOM 726 N N . GLY A 1 99 ? -0.315 -6.767 13.909 1.00 81.38 99 GLY A N 1
ATOM 727 C CA . GLY A 1 99 ? -0.680 -7.741 12.881 1.00 81.38 99 GLY A CA 1
ATOM 728 C C . GLY A 1 99 ? -0.646 -7.182 11.455 1.00 81.38 99 GLY A C 1
ATOM 729 O O . GLY A 1 99 ? -0.303 -7.913 10.530 1.00 81.38 99 GLY A O 1
ATOM 730 N N . ALA A 1 100 ? -0.960 -5.899 11.272 1.00 79.38 100 ALA A N 1
ATOM 731 C CA . ALA A 1 100 ? -1.057 -5.252 9.965 1.00 79.38 100 ALA A CA 1
ATOM 732 C C . ALA A 1 100 ? 0.271 -4.693 9.427 1.00 79.38 100 ALA A C 1
ATOM 734 O O . ALA A 1 100 ? 0.524 -4.719 8.222 1.00 79.38 100 ALA A O 1
ATOM 735 N N . LEU A 1 101 ? 1.134 -4.168 10.301 1.00 75.62 101 LEU A N 1
ATOM 736 C CA . LEU A 1 101 ? 2.343 -3.453 9.882 1.00 75.62 101 LEU A CA 1
ATOM 737 C C . LEU A 1 101 ? 3.395 -4.379 9.264 1.00 75.62 101 LEU A C 1
ATOM 739 O O . LEU A 1 101 ? 4.079 -3.989 8.316 1.00 75.62 101 LEU A O 1
ATOM 743 N N . ALA A 1 102 ? 3.533 -5.607 9.772 1.00 74.75 102 ALA A N 1
ATOM 744 C CA . ALA A 1 102 ? 4.530 -6.545 9.264 1.00 74.75 102 ALA A CA 1
ATOM 745 C C . ALA A 1 102 ? 4.222 -7.041 7.831 1.00 74.75 102 ALA A C 1
ATOM 747 O O . ALA A 1 102 ? 5.121 -6.977 6.986 1.00 74.75 102 ALA A O 1
ATOM 748 N N . PRO A 1 103 ? 2.995 -7.497 7.503 1.00 74.44 103 PRO A N 1
ATOM 749 C CA . PRO A 1 103 ? 2.599 -7.812 6.129 1.00 74.44 103 PRO A CA 1
ATOM 750 C C . PRO A 1 103 ? 2.724 -6.618 5.182 1.00 74.44 103 PRO A C 1
ATOM 752 O O . PRO A 1 103 ? 3.391 -6.725 4.150 1.00 74.44 103 PRO A O 1
ATOM 755 N N . LEU A 1 104 ? 2.199 -5.457 5.584 1.00 76.19 104 LEU A N 1
ATOM 756 C CA . LEU A 1 104 ? 2.247 -4.248 4.771 1.00 76.19 104 LEU A CA 1
ATOM 757 C C . LEU A 1 104 ? 3.690 -3.822 4.464 1.00 76.19 104 LEU A C 1
ATOM 759 O O . LEU A 1 104 ? 4.028 -3.514 3.320 1.00 76.19 104 LEU A O 1
ATOM 763 N N . GLY A 1 105 ? 4.568 -3.866 5.469 1.00 76.00 105 GLY A N 1
ATOM 764 C CA . GLY A 1 105 ? 5.985 -3.555 5.309 1.00 76.00 105 GLY A CA 1
ATOM 765 C C . GLY A 1 105 ? 6.694 -4.476 4.313 1.00 76.00 105 GLY A C 1
ATOM 766 O O . GLY A 1 105 ? 7.540 -4.009 3.549 1.00 76.00 105 GLY A O 1
ATOM 767 N N . ARG A 1 106 ? 6.339 -5.769 4.264 1.00 76.75 106 ARG A N 1
ATOM 768 C CA . ARG A 1 106 ? 6.875 -6.702 3.256 1.00 76.75 106 ARG A CA 1
ATOM 769 C C . ARG A 1 106 ? 6.408 -6.338 1.849 1.00 76.75 106 ARG A C 1
ATOM 771 O O . ARG A 1 106 ? 7.241 -6.262 0.946 1.00 76.75 106 ARG A O 1
ATOM 778 N N . SER A 1 107 ? 5.116 -6.068 1.675 1.00 71.88 107 SER A N 1
ATOM 779 C CA . SER A 1 107 ? 4.528 -5.718 0.376 1.00 71.88 107 SER A CA 1
ATOM 780 C C . SER A 1 107 ? 5.115 -4.422 -0.189 1.00 71.88 107 SER A C 1
ATOM 782 O O . SER A 1 107 ? 5.506 -4.374 -1.356 1.00 71.88 107 SER A O 1
ATOM 784 N N . VAL A 1 108 ? 5.272 -3.393 0.649 1.00 74.62 108 VAL A N 1
ATOM 785 C CA . VAL A 1 108 ? 5.883 -2.116 0.247 1.00 74.62 108 VAL A CA 1
ATOM 786 C C . VAL A 1 108 ? 7.358 -2.291 -0.120 1.00 74.62 108 VAL A C 1
ATOM 788 O O . VAL A 1 108 ? 7.783 -1.798 -1.164 1.00 74.62 108 VAL A O 1
ATOM 791 N N . ARG A 1 109 ? 8.140 -3.041 0.670 1.00 77.31 109 ARG A N 1
ATOM 792 C CA . ARG A 1 109 ? 9.557 -3.309 0.354 1.00 77.31 109 ARG A CA 1
ATOM 793 C C . ARG A 1 109 ? 9.728 -4.074 -0.957 1.00 77.31 109 ARG A C 1
ATOM 795 O O . ARG A 1 109 ? 10.651 -3.783 -1.714 1.00 77.31 109 ARG A O 1
ATOM 802 N N . ALA A 1 110 ? 8.849 -5.034 -1.242 1.00 74.19 110 ALA A N 1
ATOM 803 C CA . ALA A 1 110 ? 8.874 -5.775 -2.501 1.00 74.19 110 ALA A CA 1
ATOM 804 C C . ALA A 1 110 ? 8.608 -4.855 -3.706 1.00 74.19 110 ALA A C 1
ATOM 806 O O . ALA A 1 110 ? 9.335 -4.912 -4.700 1.00 74.19 110 ALA A O 1
ATOM 807 N N . LEU A 1 111 ? 7.619 -3.964 -3.593 1.00 74.19 111 LEU A N 1
ATOM 808 C CA . LEU A 1 111 ? 7.333 -2.928 -4.589 1.00 74.19 111 LEU A CA 1
ATOM 809 C C . LEU A 1 111 ? 8.517 -1.971 -4.782 1.00 74.19 111 LEU A C 1
ATOM 811 O O . LEU A 1 111 ? 8.897 -1.680 -5.917 1.00 74.19 111 LEU A O 1
ATOM 815 N N . GLU A 1 112 ? 9.139 -1.520 -3.694 1.00 79.00 112 GLU A N 1
ATOM 816 C CA . GLU A 1 112 ? 10.300 -0.630 -3.746 1.00 79.00 112 GLU A CA 1
ATOM 817 C C . GLU A 1 112 ? 11.495 -1.293 -4.448 1.00 79.00 112 GLU A C 1
ATOM 819 O O . GLU A 1 112 ? 12.127 -0.688 -5.318 1.00 79.00 112 GLU A O 1
ATOM 824 N N . ALA A 1 113 ? 11.777 -2.559 -4.131 1.00 77.75 113 ALA A N 1
ATOM 825 C CA . ALA A 1 113 ? 12.834 -3.326 -4.784 1.00 77.75 113 ALA A CA 1
ATOM 826 C C . ALA A 1 113 ? 12.592 -3.454 -6.300 1.00 77.75 113 ALA A C 1
ATOM 828 O O . ALA A 1 113 ? 13.513 -3.252 -7.097 1.00 77.75 113 ALA A O 1
ATOM 829 N N . GLN A 1 114 ? 11.348 -3.721 -6.712 1.00 75.38 114 GLN A N 1
ATOM 830 C CA . GLN A 1 114 ? 10.970 -3.796 -8.127 1.00 75.38 114 GLN A CA 1
ATOM 831 C C . GLN A 1 114 ? 11.111 -2.445 -8.842 1.00 75.38 114 GLN A C 1
ATOM 833 O O . GLN A 1 114 ? 11.636 -2.388 -9.958 1.00 75.38 114 GLN A O 1
ATOM 838 N N . ALA A 1 115 ? 10.693 -1.351 -8.201 1.00 75.88 115 ALA A N 1
ATOM 839 C CA . ALA A 1 115 ? 10.833 -0.004 -8.748 1.00 75.88 115 ALA A CA 1
ATOM 840 C C . ALA A 1 115 ? 12.310 0.367 -8.966 1.00 75.88 115 ALA A C 1
ATOM 842 O O . ALA A 1 115 ? 12.681 0.816 -10.054 1.00 75.88 115 ALA A O 1
ATOM 843 N N . ARG A 1 116 ? 13.174 0.091 -7.978 1.00 76.31 116 ARG A N 1
ATOM 844 C CA . ARG A 1 116 ? 14.627 0.320 -8.069 1.00 76.31 116 ARG A CA 1
ATOM 845 C C . ARG A 1 116 ? 15.267 -0.491 -9.197 1.00 76.31 116 ARG A C 1
ATOM 847 O O . ARG A 1 116 ? 16.033 0.060 -9.987 1.00 76.31 116 ARG A O 1
ATOM 854 N N . ALA A 1 117 ? 14.922 -1.773 -9.325 1.00 74.75 117 ALA A N 1
ATOM 855 C CA . ALA A 1 117 ? 15.429 -2.624 -10.404 1.00 74.75 117 ALA A CA 1
ATOM 856 C C . ALA A 1 117 ? 15.042 -2.085 -11.794 1.00 74.75 117 ALA A C 1
ATOM 858 O O . ALA A 1 117 ? 15.861 -2.056 -12.718 1.00 74.75 117 ALA A O 1
ATOM 859 N N . ARG A 1 118 ? 13.807 -1.593 -11.946 1.00 77.19 118 ARG A N 1
ATOM 860 C CA . ARG A 1 118 ? 13.340 -0.982 -13.197 1.00 77.19 118 ARG A CA 1
ATOM 861 C C . ARG A 1 118 ? 14.065 0.327 -13.504 1.00 77.19 118 ARG A C 1
ATOM 863 O O . ARG A 1 118 ? 14.460 0.530 -14.651 1.00 77.19 118 ARG A O 1
ATOM 870 N N . GLN A 1 119 ? 14.283 1.175 -12.501 1.00 78.75 119 GLN A N 1
ATOM 871 C CA . GLN A 1 119 ? 15.040 2.418 -12.653 1.00 78.75 119 GLN A CA 1
ATOM 872 C C . GLN A 1 119 ? 16.483 2.144 -13.102 1.00 78.75 119 GLN A C 1
ATOM 874 O O . GLN A 1 119 ? 16.964 2.787 -14.034 1.00 78.75 119 GLN A O 1
ATOM 879 N N . ALA A 1 120 ? 17.145 1.139 -12.520 1.00 77.81 120 ALA A N 1
ATOM 880 C CA . ALA A 1 120 ? 18.482 0.718 -12.940 1.00 77.81 120 ALA A CA 1
ATOM 881 C C . ALA A 1 120 ? 18.503 0.247 -14.405 1.00 77.81 120 ALA A C 1
ATOM 883 O O . ALA A 1 120 ? 19.365 0.658 -15.184 1.00 77.81 120 ALA A O 1
ATOM 884 N N . ARG A 1 121 ? 17.509 -0.550 -14.822 1.00 76.62 121 ARG A N 1
ATOM 885 C CA . ARG A 1 121 ? 17.379 -1.000 -16.217 1.00 76.62 121 ARG A CA 1
ATOM 886 C C . ARG A 1 121 ? 17.164 0.166 -17.183 1.00 76.62 121 ARG A C 1
ATOM 888 O O . ARG A 1 121 ? 17.792 0.207 -18.237 1.00 76.62 121 ARG A O 1
ATOM 895 N N . GLN A 1 122 ? 16.306 1.124 -16.835 1.00 83.81 122 GLN A N 1
ATOM 896 C CA . GLN A 1 122 ? 16.078 2.320 -17.651 1.00 83.81 122 GLN A CA 1
ATOM 897 C C . GLN A 1 122 ? 17.332 3.193 -17.755 1.00 83.81 122 GLN A C 1
ATOM 899 O O . GLN A 1 122 ? 17.640 3.685 -18.839 1.00 83.81 122 GLN A O 1
ATOM 904 N N . ALA A 1 123 ? 18.087 3.340 -16.664 1.00 80.31 123 ALA A N 1
ATOM 905 C CA . ALA A 1 123 ? 19.358 4.054 -16.671 1.00 80.31 123 ALA A CA 1
ATOM 906 C C . ALA A 1 123 ? 20.387 3.379 -17.592 1.00 80.31 123 ALA A C 1
ATOM 908 O O . ALA A 1 123 ? 21.036 4.069 -18.377 1.00 80.31 123 ALA A O 1
ATOM 909 N N . ALA A 1 124 ? 20.486 2.046 -17.556 1.00 77.81 124 ALA A N 1
ATOM 910 C CA . ALA A 1 124 ? 21.366 1.279 -18.437 1.00 77.81 124 ALA A CA 1
ATOM 911 C C . ALA A 1 124 ? 20.974 1.420 -19.918 1.00 77.81 124 ALA A C 1
ATOM 913 O O . ALA A 1 124 ? 21.835 1.673 -20.757 1.00 77.81 124 ALA A O 1
ATOM 914 N N . ILE A 1 125 ? 19.677 1.340 -20.240 1.00 84.12 125 ILE A N 1
ATOM 915 C CA . ILE A 1 125 ? 19.174 1.575 -21.604 1.00 84.12 125 ILE A CA 1
ATOM 916 C C . ILE A 1 125 ? 19.496 3.006 -22.050 1.00 84.12 125 ILE A C 1
ATOM 918 O O . ILE A 1 125 ? 20.027 3.206 -23.138 1.00 84.12 125 ILE A O 1
ATOM 922 N N . GLY A 1 126 ? 19.236 4.006 -21.206 1.00 83.81 126 GLY A N 1
ATOM 923 C CA . GLY A 1 126 ? 19.556 5.401 -21.512 1.00 83.81 126 GLY A CA 1
ATOM 924 C C . GLY A 1 126 ? 21.055 5.637 -21.717 1.00 83.81 126 GLY A C 1
ATOM 925 O O . GLY A 1 126 ? 21.442 6.407 -22.594 1.00 83.81 126 GLY A O 1
ATOM 926 N N . ALA A 1 127 ? 21.909 4.960 -20.946 1.00 84.50 127 ALA A N 1
ATOM 927 C CA . ALA A 1 127 ? 23.357 4.998 -21.127 1.00 84.50 127 ALA A CA 1
ATOM 928 C C . ALA A 1 127 ? 23.783 4.349 -22.453 1.00 84.50 127 ALA A C 1
ATOM 930 O O . ALA A 1 127 ? 24.556 4.954 -23.192 1.00 84.50 127 ALA A O 1
ATOM 931 N N . ALA A 1 128 ? 23.227 3.182 -22.791 1.00 82.38 128 ALA A N 1
ATOM 932 C CA . ALA A 1 128 ? 23.486 2.504 -24.059 1.00 82.38 128 ALA A CA 1
ATOM 933 C C . ALA A 1 128 ? 23.040 3.346 -25.267 1.00 82.38 128 ALA A C 1
ATOM 935 O O . ALA A 1 128 ? 23.785 3.473 -26.234 1.00 82.38 128 ALA A O 1
ATOM 936 N N . LEU A 1 129 ? 21.870 3.990 -25.191 1.00 86.81 129 LEU A N 1
ATOM 937 C CA . LEU A 1 129 ? 21.374 4.889 -26.238 1.00 86.81 129 LEU A CA 1
ATOM 938 C C . LEU A 1 129 ? 22.259 6.132 -26.400 1.00 86.81 129 LEU A C 1
ATOM 940 O O . LEU A 1 129 ? 22.575 6.508 -27.526 1.00 86.81 129 LEU A O 1
ATOM 944 N N . ARG A 1 130 ? 22.708 6.751 -25.299 1.00 85.12 130 ARG A N 1
ATOM 945 C CA . ARG A 1 130 ? 23.668 7.869 -25.359 1.00 85.12 130 ARG A CA 1
ATOM 946 C C . ARG A 1 130 ? 25.004 7.441 -25.963 1.00 85.12 130 ARG A C 1
ATOM 948 O O . ARG A 1 130 ? 25.545 8.172 -26.787 1.00 85.12 130 ARG A O 1
ATOM 955 N N . ALA A 1 131 ? 25.506 6.263 -25.596 1.00 82.25 131 ALA A N 1
ATOM 956 C CA . ALA A 1 131 ? 26.725 5.709 -26.171 1.00 82.25 131 ALA A CA 1
ATOM 957 C C . ALA A 1 131 ? 26.563 5.474 -27.685 1.00 82.25 131 ALA A C 1
ATOM 959 O O . ALA A 1 131 ? 27.374 5.963 -28.467 1.00 82.25 131 ALA A O 1
ATOM 960 N N . ALA A 1 132 ? 25.470 4.843 -28.121 1.00 78.69 132 ALA A N 1
ATOM 961 C CA . ALA A 1 132 ? 25.171 4.632 -29.540 1.00 78.69 132 ALA A CA 1
ATOM 962 C C . ALA A 1 132 ? 25.034 5.952 -30.327 1.00 78.69 132 ALA A C 1
ATOM 964 O O . ALA A 1 132 ? 25.546 6.070 -31.442 1.00 78.69 132 ALA A O 1
ATOM 965 N N . ALA A 1 133 ? 24.409 6.972 -29.730 1.00 78.25 133 ALA A N 1
ATOM 966 C CA . ALA A 1 133 ? 24.311 8.306 -30.320 1.00 78.25 133 ALA A CA 1
ATOM 967 C C . ALA A 1 133 ? 25.679 9.003 -30.424 1.00 78.25 133 ALA A C 1
ATOM 969 O O . ALA A 1 133 ? 25.944 9.678 -31.415 1.00 78.25 133 ALA A O 1
ATOM 970 N N . SER A 1 134 ? 26.571 8.810 -29.444 1.00 71.75 134 SER A N 1
ATOM 971 C CA . SER A 1 134 ? 27.936 9.356 -29.488 1.00 71.75 134 SER A CA 1
ATOM 972 C C . SER A 1 134 ? 28.843 8.658 -30.508 1.00 71.75 134 SER A C 1
ATOM 974 O O . SER A 1 134 ? 29.724 9.301 -31.073 1.00 71.75 134 SER A O 1
ATOM 976 N N . VAL A 1 135 ? 28.597 7.374 -30.793 1.00 64.38 135 VAL A N 1
ATOM 977 C CA . VAL A 1 135 ? 29.298 6.602 -31.836 1.00 64.38 135 VAL A CA 1
ATOM 978 C C . VAL A 1 135 ? 28.811 6.991 -33.240 1.00 64.38 135 VAL A C 1
ATOM 980 O O . VAL A 1 135 ? 29.582 6.935 -34.190 1.00 64.38 135 VAL A O 1
ATOM 983 N N . SER A 1 136 ? 27.570 7.471 -33.377 1.00 55.91 136 SER A N 1
ATOM 984 C CA . SER A 1 136 ? 26.999 7.939 -34.654 1.00 55.91 136 SER A CA 1
ATOM 985 C C . SER A 1 136 ? 27.391 9.378 -35.053 1.00 55.91 136 SER A C 1
ATOM 987 O O . SER A 1 136 ? 26.689 10.013 -35.838 1.00 55.91 136 SER A O 1
ATOM 989 N N . GLY A 1 137 ? 28.497 9.932 -34.544 1.00 52.72 137 GLY A N 1
ATOM 990 C CA . GLY A 1 137 ? 29.027 11.220 -35.019 1.00 52.72 137 GLY A CA 1
ATOM 991 C C . GLY A 1 137 ? 30.030 11.039 -36.169 1.00 52.72 137 GLY A C 1
ATOM 992 O O . GLY A 1 137 ? 30.966 10.261 -36.005 1.00 52.72 137 GLY A O 1
ATOM 993 N N . PRO A 1 138 ? 29.923 11.803 -37.282 1.00 48.94 138 PRO A N 1
ATOM 994 C CA . PRO A 1 138 ? 30.051 13.252 -37.156 1.00 48.94 138 PRO A CA 1
ATOM 995 C C . PRO A 1 138 ? 29.086 14.076 -38.032 1.00 48.94 138 PRO A C 1
ATOM 997 O O . PRO A 1 138 ? 29.268 14.217 -39.238 1.00 48.94 138 PRO A O 1
ATOM 1000 N N . ALA A 1 139 ? 28.192 14.837 -37.394 1.00 50.91 139 ALA A N 1
ATOM 1001 C CA . ALA A 1 139 ? 27.574 16.031 -37.989 1.00 50.91 139 ALA A CA 1
ATOM 1002 C C . ALA A 1 139 ? 28.549 17.238 -38.042 1.00 50.91 139 ALA A C 1
ATOM 1004 O O . ALA A 1 139 ? 28.138 18.390 -37.932 1.00 50.91 139 ALA A O 1
ATOM 1005 N N . ARG A 1 140 ? 29.862 16.994 -38.186 1.00 51.22 140 ARG A N 1
ATOM 1006 C CA . ARG A 1 140 ? 30.876 18.040 -38.434 1.00 51.22 140 ARG A CA 1
ATOM 1007 C C . ARG A 1 140 ? 31.131 18.272 -39.928 1.00 51.22 140 ARG A C 1
ATOM 1009 O O . ARG A 1 140 ? 31.755 19.266 -40.285 1.00 51.22 140 ARG A O 1
ATOM 1016 N N . SER A 1 141 ? 30.595 17.422 -40.802 1.00 50.91 141 SER A N 1
ATOM 1017 C CA . SER A 1 141 ? 30.820 17.489 -42.253 1.00 50.91 141 SER A CA 1
ATOM 1018 C C . SER A 1 141 ? 29.978 18.561 -42.960 1.00 50.91 141 SER A C 1
ATOM 1020 O O . SER A 1 141 ? 30.394 19.076 -43.992 1.00 50.91 141 SER A O 1
ATOM 1022 N N . TYR A 1 142 ? 28.831 18.968 -42.398 1.00 47.62 142 TYR A N 1
ATOM 1023 C CA . TYR A 1 142 ? 27.969 19.989 -43.020 1.00 47.62 142 TYR A CA 1
ATOM 1024 C C . TYR A 1 142 ? 28.336 21.432 -42.640 1.00 47.62 142 TYR A C 1
ATOM 1026 O O . TYR A 1 142 ? 28.098 22.350 -43.421 1.00 47.62 142 TYR A O 1
ATOM 1034 N N . ALA A 1 143 ? 28.997 21.651 -41.497 1.00 49.88 143 ALA A N 1
ATOM 1035 C CA . ALA A 1 143 ? 29.477 22.983 -41.110 1.00 49.88 143 ALA A CA 1
ATOM 1036 C C . ALA A 1 143 ? 30.723 23.428 -41.908 1.00 49.88 143 ALA A C 1
ATOM 1038 O O . ALA A 1 143 ? 30.961 24.625 -42.067 1.00 49.88 143 ALA A O 1
ATOM 1039 N N . ALA A 1 144 ? 31.497 22.478 -42.446 1.00 49.41 144 ALA A N 1
ATOM 1040 C CA . ALA A 1 144 ? 32.655 22.763 -43.294 1.00 49.41 144 ALA A CA 1
ATOM 1041 C C . ALA A 1 144 ? 32.264 23.101 -44.747 1.00 49.41 144 ALA A C 1
ATOM 1043 O O . ALA A 1 144 ? 32.901 23.951 -45.367 1.00 49.41 144 ALA A O 1
ATOM 1044 N N . LEU A 1 145 ? 31.177 22.518 -45.270 1.00 48.78 145 LEU A N 1
ATOM 1045 C CA . LEU A 1 145 ? 30.678 22.816 -46.621 1.00 48.78 145 LEU A CA 1
ATOM 1046 C C . LEU A 1 145 ? 29.997 24.192 -46.715 1.00 48.78 145 LEU A C 1
ATOM 1048 O O . LEU A 1 145 ? 30.168 24.886 -47.713 1.00 48.78 145 LEU A O 1
ATOM 1052 N N . GLY A 1 146 ? 29.313 24.644 -45.657 1.00 49.53 146 GLY A N 1
ATOM 1053 C CA . GLY A 1 146 ? 28.699 25.980 -45.621 1.00 49.53 146 GLY A CA 1
ATOM 1054 C C . GLY A 1 146 ? 29.701 27.135 -45.500 1.00 49.53 146 GLY A C 1
ATOM 1055 O O . GLY A 1 146 ? 29.425 28.236 -45.969 1.00 49.53 146 GLY A O 1
ATOM 1056 N N . ARG A 1 147 ? 30.886 26.899 -44.914 1.00 49.09 147 ARG A N 1
ATOM 1057 C CA . ARG A 1 147 ? 31.921 27.939 -44.763 1.00 49.09 147 ARG A CA 1
ATOM 1058 C C . ARG A 1 147 ? 32.897 28.005 -45.949 1.00 49.09 147 ARG A C 1
ATOM 1060 O O . ARG A 1 147 ? 33.511 29.044 -46.157 1.00 49.09 147 ARG A O 1
ATOM 1067 N N . ALA A 1 148 ? 33.007 26.939 -46.747 1.00 47.56 148 ALA A N 1
ATOM 1068 C CA . ALA A 1 148 ? 33.796 26.926 -47.984 1.00 47.56 148 ALA A CA 1
ATOM 1069 C C . ALA A 1 148 ? 33.014 27.438 -49.214 1.00 47.56 148 ALA A C 1
ATOM 1071 O O . ALA A 1 148 ? 33.624 27.930 -50.161 1.00 47.56 148 ALA A O 1
ATOM 1072 N N . ALA A 1 149 ? 31.677 27.378 -49.191 1.00 47.53 149 ALA A N 1
ATOM 1073 C CA . ALA A 1 149 ? 30.819 27.856 -50.281 1.00 47.53 149 ALA A CA 1
ATOM 1074 C C . ALA A 1 149 ? 30.594 29.385 -50.296 1.00 47.53 149 ALA A C 1
ATOM 1076 O O . ALA A 1 149 ? 30.080 29.914 -51.275 1.00 47.53 149 ALA A O 1
ATOM 1077 N N . GLY A 1 150 ? 30.992 30.113 -49.245 1.00 45.31 150 GLY A N 1
ATOM 1078 C CA . GLY A 1 150 ? 30.770 31.562 -49.127 1.00 45.31 150 GLY A CA 1
ATOM 1079 C C . GLY A 1 150 ? 31.876 32.465 -49.690 1.00 45.31 150 GLY A C 1
ATOM 1080 O O . GLY A 1 150 ? 31.782 33.677 -49.541 1.00 45.31 150 GLY A O 1
ATOM 1081 N N . ALA A 1 151 ? 32.938 31.916 -50.292 1.00 47.84 151 ALA A N 1
ATOM 1082 C CA . ALA A 1 151 ? 34.152 32.683 -50.614 1.00 47.84 151 ALA A CA 1
ATOM 1083 C C . ALA A 1 151 ? 34.495 32.790 -52.112 1.00 47.84 151 ALA A C 1
ATOM 1085 O O . ALA A 1 151 ? 35.618 33.165 -52.448 1.00 47.84 151 ALA A O 1
ATOM 1086 N N . LYS A 1 152 ? 33.573 32.475 -53.032 1.00 50.88 152 LYS A N 1
ATOM 1087 C CA . LYS A 1 152 ? 33.800 32.673 -54.474 1.00 50.88 152 LYS A CA 1
ATOM 1088 C C . LYS A 1 152 ? 32.523 33.097 -55.191 1.00 50.88 152 LYS A C 1
ATOM 1090 O O . LYS A 1 152 ? 31.705 32.240 -55.471 1.00 50.88 152 LYS A O 1
ATOM 1095 N N . HIS A 1 153 ? 32.393 34.397 -55.457 1.00 39.00 153 HIS A N 1
ATOM 1096 C CA . HIS A 1 153 ? 31.773 35.052 -56.629 1.00 39.00 153 HIS A CA 1
ATOM 1097 C C . HIS A 1 153 ? 31.866 36.574 -56.362 1.00 39.00 153 HIS A C 1
ATOM 1099 O O . HIS A 1 153 ? 31.144 37.097 -55.523 1.00 39.00 153 HIS A O 1
ATOM 1105 N N . PHE A 1 154 ? 32.934 37.269 -56.787 1.00 37.94 154 PHE A N 1
ATOM 1106 C CA . PHE A 1 154 ? 33.005 38.039 -58.050 1.00 37.94 154 PHE A CA 1
ATOM 1107 C C . PHE A 1 154 ? 31.636 38.623 -58.441 1.00 37.94 154 PHE A C 1
ATOM 1109 O O . PHE A 1 154 ? 30.760 37.879 -58.862 1.00 37.94 154 PHE A O 1
ATOM 1116 N N . ALA A 1 155 ? 31.368 39.882 -58.085 1.00 41.31 155 ALA A N 1
ATOM 1117 C CA . ALA A 1 155 ? 31.711 41.115 -58.816 1.00 41.31 155 ALA A CA 1
ATOM 1118 C C . ALA A 1 155 ? 30.564 41.523 -59.751 1.00 41.31 155 ALA A C 1
ATOM 1120 O O . ALA A 1 155 ? 30.061 40.674 -60.474 1.00 41.31 155 ALA A O 1
ATOM 1121 N N 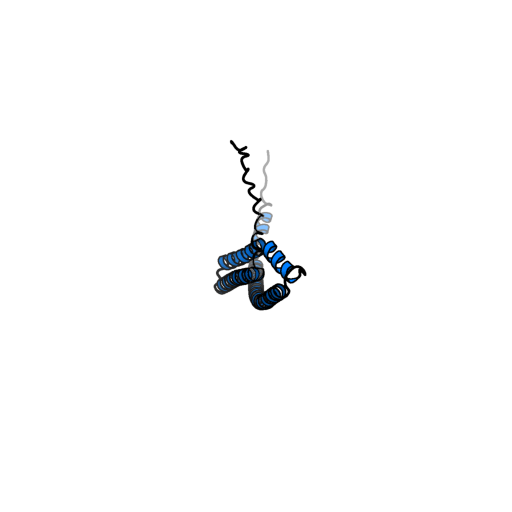. VAL A 1 156 ? 30.181 42.805 -59.740 1.00 39.44 156 VAL A N 1
ATOM 1122 C CA . VAL A 1 156 ? 29.987 43.662 -60.928 1.00 39.44 156 VAL A CA 1
ATOM 1123 C C . VAL A 1 156 ? 29.319 44.983 -60.515 1.00 39.44 156 VAL A C 1
ATOM 1125 O O . VAL A 1 156 ? 28.407 45.036 -59.699 1.00 39.44 156 VAL A O 1
ATOM 1128 N N . THR A 1 157 ? 29.890 46.034 -61.085 1.00 41.34 157 THR A N 1
ATOM 1129 C CA . THR A 1 157 ? 29.602 47.471 -61.073 1.00 41.34 157 THR A CA 1
ATOM 1130 C C . THR A 1 157 ? 28.150 47.884 -61.322 1.00 41.34 157 THR A C 1
ATOM 1132 O O . THR A 1 157 ? 27.473 47.283 -62.156 1.00 41.34 157 THR A O 1
ATOM 1135 N N . ALA A 1 158 ? 27.771 49.020 -60.732 1.00 40.56 158 ALA A N 1
ATOM 1136 C CA . ALA A 1 158 ? 26.971 50.064 -61.373 1.00 40.56 158 ALA A CA 1
ATOM 1137 C C . ALA A 1 158 ? 27.600 51.422 -61.034 1.00 40.56 158 ALA A C 1
ATOM 1139 O O . ALA A 1 158 ? 28.020 51.576 -59.863 1.00 40.56 158 ALA A O 1
#

Secondary structure (DSSP, 8-state):
------PPP--------PPP-PPPHHHHHHHHHHHHHHHHHHHHHHHHTT-HHHHHHHHHHHHHHHHHHHHHHHHHHHHHH-TTS-HHHHHHHHHHHHHHHHHHHHHHHHHHHHHHHHHHHHHHH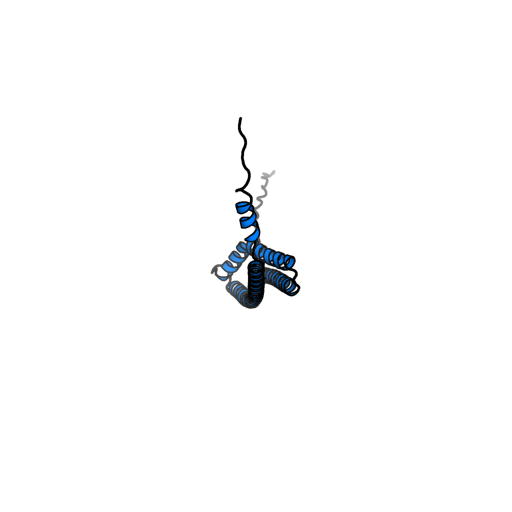HHHHHHHHHHT--TTHHHHHHHHTTS-------

pLDDT: mean 73.81, std 16.01, range [37.94, 93.5]

Radius of gyration: 35.61 Å; chains: 1; bounding box: 104×59×101 Å